Protein AF-F4XZV6-F1 (afdb_monomer)

Mean predicted aligned error: 8.29 Å

Structure (mmCIF, N/CA/C/O backbone):
data_AF-F4XZV6-F1
#
_entry.id   AF-F4XZV6-F1
#
loop_
_atom_site.group_PDB
_atom_site.id
_atom_site.type_symbol
_atom_site.label_atom_id
_atom_site.label_alt_id
_atom_site.label_comp_id
_atom_site.label_asym_id
_atom_site.label_entity_id
_atom_site.label_seq_id
_atom_site.pdbx_PDB_ins_code
_atom_site.Cartn_x
_atom_site.Cartn_y
_atom_site.Cartn_z
_atom_site.occupancy
_atom_site.B_iso_or_equiv
_atom_site.auth_seq_id
_atom_site.auth_comp_id
_atom_site.auth_asym_id
_atom_site.auth_atom_id
_atom_site.pdbx_PDB_model_num
ATOM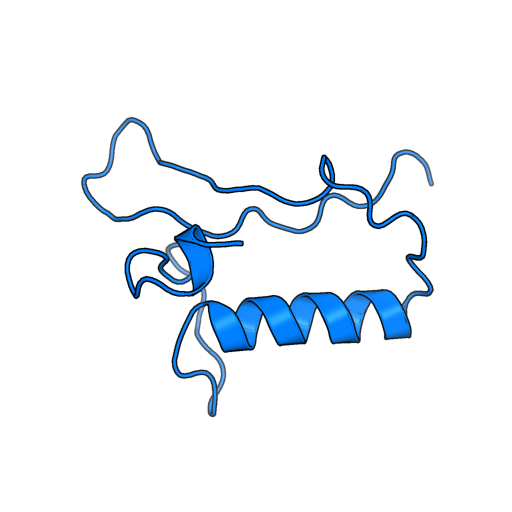 1 N N . MET A 1 1 ? 8.918 -4.289 8.687 1.00 53.91 1 MET A N 1
ATOM 2 C CA . MET A 1 1 ? 8.171 -5.239 7.827 1.00 53.91 1 MET A CA 1
ATOM 3 C C . MET A 1 1 ? 7.166 -6.113 8.591 1.00 53.91 1 MET A C 1
ATOM 5 O O . MET A 1 1 ? 6.170 -6.486 7.990 1.00 53.91 1 MET A O 1
ATOM 9 N N . GLU A 1 2 ? 7.335 -6.360 9.898 1.00 56.09 2 GLU A N 1
ATOM 10 C CA . GLU A 1 2 ? 6.383 -7.098 10.769 1.00 56.09 2 GLU A CA 1
ATOM 11 C C . GLU A 1 2 ? 4.900 -6.678 10.633 1.00 56.09 2 GLU A C 1
ATOM 13 O O . GLU A 1 2 ? 3.997 -7.511 10.672 1.00 56.09 2 GLU A O 1
ATOM 18 N N . ALA A 1 3 ? 4.633 -5.382 10.433 1.00 55.75 3 ALA A N 1
ATOM 19 C CA . ALA A 1 3 ? 3.278 -4.830 10.411 1.00 55.75 3 ALA A CA 1
ATOM 20 C C . ALA A 1 3 ? 2.423 -5.271 9.207 1.00 55.75 3 ALA A C 1
ATOM 22 O O . ALA A 1 3 ? 1.212 -5.375 9.357 1.00 55.75 3 ALA A O 1
ATOM 23 N N . ILE A 1 4 ? 3.032 -5.545 8.045 1.00 57.62 4 ILE A N 1
ATOM 24 C CA . ILE A 1 4 ? 2.326 -6.034 6.840 1.00 57.62 4 ILE A CA 1
ATOM 25 C C . ILE A 1 4 ? 2.077 -7.550 6.922 1.00 57.62 4 ILE A C 1
ATOM 27 O O . ILE A 1 4 ? 1.142 -8.064 6.312 1.00 57.62 4 ILE A O 1
ATOM 31 N N . ILE A 1 5 ? 2.899 -8.273 7.692 1.00 59.84 5 ILE A N 1
ATOM 32 C CA . ILE A 1 5 ? 2.767 -9.724 7.887 1.00 59.84 5 ILE A CA 1
ATOM 33 C C . ILE A 1 5 ? 1.553 -10.037 8.771 1.00 59.84 5 ILE A C 1
ATOM 35 O O . ILE A 1 5 ? 0.832 -11.005 8.526 1.00 59.84 5 ILE A O 1
ATOM 39 N N . LYS A 1 6 ? 1.273 -9.195 9.773 1.00 60.34 6 LYS A N 1
ATOM 40 C CA . LYS A 1 6 ? 0.003 -9.246 10.503 1.00 60.34 6 LYS A CA 1
ATOM 41 C C . LYS A 1 6 ? -1.105 -8.645 9.631 1.00 60.34 6 LYS A C 1
ATOM 43 O O . LYS A 1 6 ? -0.966 -7.531 9.138 1.00 60.34 6 LYS A O 1
ATOM 48 N N . LYS A 1 7 ? -2.257 -9.326 9.525 1.00 62.72 7 LYS A N 1
ATOM 49 C CA . LYS A 1 7 ? -3.511 -8.844 8.886 1.00 62.72 7 LYS A CA 1
ATOM 50 C C . LYS A 1 7 ? -4.126 -7.586 9.551 1.00 62.72 7 LYS A C 1
ATOM 52 O O . LYS A 1 7 ? -5.325 -7.354 9.487 1.00 62.72 7 LYS A O 1
ATOM 57 N N . SER A 1 8 ? -3.326 -6.777 10.239 1.00 72.38 8 SER A N 1
ATOM 58 C CA . SER A 1 8 ? -3.724 -5.543 10.918 1.00 72.38 8 SER A CA 1
ATOM 59 C C . SER A 1 8 ? -3.773 -4.319 9.997 1.00 72.38 8 SER A C 1
ATOM 61 O O . SER A 1 8 ? -4.266 -3.272 10.419 1.00 72.38 8 SER A O 1
ATOM 63 N N . VAL A 1 9 ? -3.250 -4.429 8.770 1.00 83.50 9 VAL A N 1
ATOM 64 C CA . VAL A 1 9 ? -3.237 -3.340 7.784 1.00 83.50 9 VAL A CA 1
ATOM 65 C C . VAL A 1 9 ? -4.384 -3.523 6.797 1.00 83.50 9 VAL A C 1
ATOM 67 O O . VAL A 1 9 ? -4.520 -4.580 6.186 1.00 83.50 9 VAL A O 1
ATOM 70 N N . ASN A 1 10 ? -5.199 -2.483 6.642 1.00 84.69 10 ASN A N 1
ATOM 71 C CA . ASN A 1 10 ? -6.369 -2.471 5.771 1.00 84.69 10 ASN A CA 1
ATOM 72 C C . ASN A 1 10 ? -6.112 -1.643 4.508 1.00 84.69 10 ASN A C 1
ATOM 74 O O . ASN A 1 10 ? -5.178 -0.840 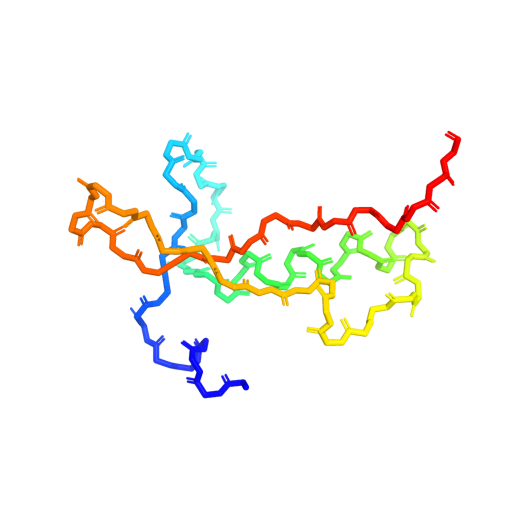4.437 1.00 84.69 10 ASN A O 1
ATOM 78 N N . PHE A 1 11 ? -6.988 -1.811 3.520 1.00 86.06 11 PHE A N 1
ATOM 79 C CA . PHE A 1 11 ? -7.031 -0.950 2.345 1.00 86.06 11 PHE A CA 1
ATOM 80 C C . PHE A 1 11 ? -7.456 0.477 2.692 1.00 86.06 11 PHE A C 1
ATOM 82 O O . PHE A 1 11 ? -8.302 0.638 3.575 1.00 86.06 11 PHE A O 1
ATOM 89 N N . PRO A 1 12 ? -6.925 1.502 1.995 1.00 83.56 12 PRO A N 1
ATOM 90 C CA . PRO A 1 12 ? -7.307 2.887 2.229 1.00 83.56 12 PRO A CA 1
ATOM 91 C C . PRO A 1 12 ? -8.832 3.077 2.223 1.00 83.56 12 PRO A C 1
ATOM 93 O O . PRO A 1 12 ? -9.529 2.501 1.381 1.00 83.56 12 PRO A O 1
ATOM 96 N N . PRO A 1 13 ? -9.376 3.891 3.142 1.00 79.00 13 PRO A N 1
ATOM 97 C CA . PRO A 1 13 ? -10.813 4.099 3.224 1.00 79.00 13 PRO A CA 1
ATOM 98 C C . PRO A 1 13 ? -11.340 4.703 1.917 1.00 79.00 13 PRO A C 1
ATOM 100 O O . PRO A 1 13 ? -10.724 5.601 1.348 1.00 79.00 13 PRO A O 1
ATOM 103 N N . LYS A 1 14 ? -12.509 4.228 1.467 1.00 82.75 14 LYS A N 1
ATOM 104 C CA . LYS A 1 14 ? -13.176 4.637 0.213 1.00 82.75 14 LYS A CA 1
ATOM 105 C C . LYS A 1 14 ? -12.431 4.270 -1.080 1.00 82.75 14 LYS A C 1
ATOM 107 O O . LYS A 1 14 ? -12.872 4.673 -2.154 1.00 82.75 14 LYS A O 1
ATOM 112 N N . TRP A 1 15 ? -11.349 3.493 -1.013 1.00 83.94 15 TRP A N 1
ATOM 113 C CA . TRP A 1 15 ? -10.734 2.933 -2.211 1.00 83.94 15 TRP A CA 1
ATOM 114 C C . TRP A 1 15 ? -11.553 1.744 -2.726 1.00 83.94 15 TRP A C 1
ATOM 116 O O . TRP A 1 15 ? -11.908 0.848 -1.959 1.00 83.94 15 TRP A O 1
ATOM 126 N N . LYS A 1 16 ? -11.867 1.733 -4.026 1.00 88.19 16 LYS A N 1
ATOM 127 C CA . LYS A 1 16 ? -12.495 0.579 -4.673 1.00 88.19 16 LYS A CA 1
ATOM 128 C C . LYS A 1 16 ? -11.401 -0.432 -5.000 1.00 88.19 16 LYS A C 1
ATOM 130 O O . LYS A 1 16 ? -10.599 -0.196 -5.899 1.00 88.19 16 LYS A O 1
ATOM 135 N N . VAL A 1 17 ? -11.377 -1.525 -4.246 1.00 87.75 17 VAL A N 1
ATOM 136 C CA . VAL A 1 17 ? -10.399 -2.604 -4.403 1.00 87.75 17 VAL A CA 1
ATOM 137 C C . VAL A 1 17 ? -10.589 -3.260 -5.780 1.00 87.75 17 VAL A C 1
ATOM 139 O O . VAL A 1 17 ? -11.712 -3.671 -6.083 1.00 87.75 17 VAL A O 1
ATOM 142 N N . PRO A 1 18 ? -9.547 -3.315 -6.631 1.00 88.00 18 PRO A N 1
ATOM 143 C CA . PRO A 1 18 ? -9.600 -4.030 -7.903 1.00 88.00 18 PRO A CA 1
ATOM 144 C C . PRO A 1 18 ? -9.786 -5.537 -7.709 1.00 88.00 18 PRO A C 1
ATOM 146 O O . PRO A 1 18 ? -9.354 -6.099 -6.700 1.00 88.00 18 PRO A O 1
ATOM 149 N N . ASP A 1 19 ? -10.366 -6.204 -8.705 1.00 90.88 19 ASP A N 1
ATOM 150 C CA . ASP A 1 19 ? -10.487 -7.661 -8.694 1.00 90.88 19 ASP A CA 1
ATOM 151 C C . ASP A 1 19 ? -9.100 -8.317 -8.587 1.00 90.88 19 ASP A C 1
ATOM 153 O O . ASP A 1 19 ? -8.138 -7.896 -9.232 1.00 90.88 19 ASP A O 1
ATOM 157 N N . GLY A 1 20 ? -8.991 -9.344 -7.741 1.00 86.75 20 GLY A N 1
ATOM 158 C CA . GLY A 1 20 ? -7.736 -10.055 -7.473 1.00 86.75 20 GLY A CA 1
ATOM 159 C C . GLY A 1 20 ? -6.911 -9.510 -6.301 1.00 86.75 20 GLY A C 1
ATOM 160 O O . GLY A 1 20 ? -5.967 -10.175 -5.883 1.00 86.75 20 GLY A O 1
ATOM 161 N N . PHE A 1 21 ? -7.274 -8.362 -5.721 1.00 90.31 21 PHE A N 1
ATOM 162 C CA . PHE A 1 21 ? -6.640 -7.861 -4.498 1.00 90.31 21 PHE A CA 1
ATOM 163 C C . PHE A 1 21 ? -7.349 -8.441 -3.272 1.00 90.31 21 PHE A C 1
ATOM 165 O O . PHE A 1 21 ? -8.543 -8.233 -3.061 1.00 90.31 21 PHE A O 1
ATOM 172 N N . THR A 1 22 ? -6.597 -9.159 -2.448 1.00 88.81 22 THR A N 1
ATOM 173 C CA . THR A 1 22 ? -7.091 -9.860 -1.260 1.00 88.81 22 THR A CA 1
ATOM 174 C C . THR A 1 22 ? -6.799 -9.072 0.013 1.00 88.81 22 THR A C 1
ATOM 176 O O . THR A 1 22 ? -7.640 -9.027 0.913 1.00 88.81 22 THR A O 1
ATOM 179 N N . ASP A 1 23 ? -5.633 -8.427 0.106 1.00 87.12 23 ASP A N 1
ATOM 180 C CA . ASP A 1 23 ? -5.294 -7.562 1.241 1.00 87.12 23 ASP A CA 1
ATOM 181 C C . ASP A 1 23 ? -4.211 -6.514 0.928 1.00 87.12 23 ASP A C 1
ATOM 183 O O . ASP A 1 23 ? -3.761 -6.343 -0.205 1.00 87.12 23 ASP A O 1
ATOM 187 N N . ALA A 1 24 ? -3.800 -5.764 1.957 1.00 85.19 24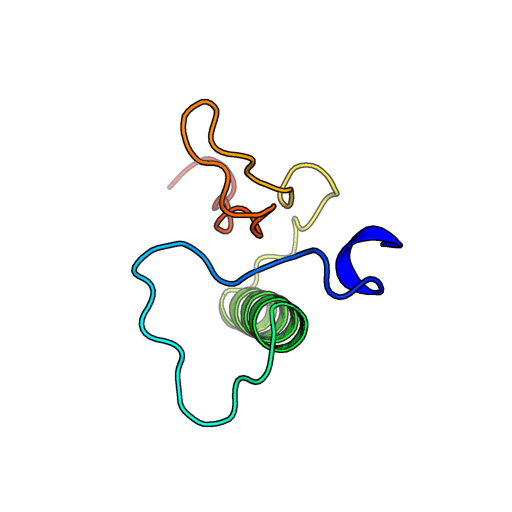 ALA A N 1
ATOM 188 C CA . ALA A 1 24 ? -2.832 -4.678 1.847 1.00 85.19 24 ALA A CA 1
ATOM 189 C C . ALA A 1 24 ? -1.467 -5.103 1.269 1.00 85.19 24 ALA A C 1
ATOM 191 O O . ALA A 1 24 ? -0.716 -4.238 0.814 1.00 85.19 24 ALA A O 1
ATOM 192 N N . ARG A 1 25 ? -1.130 -6.399 1.255 1.00 87.44 25 ARG A N 1
ATOM 193 C CA . ARG A 1 25 ? 0.096 -6.908 0.619 1.00 87.44 25 ARG A CA 1
ATOM 194 C C . ARG A 1 25 ? 0.020 -6.783 -0.895 1.00 87.44 25 ARG A C 1
ATOM 196 O O . ARG A 1 25 ? 0.990 -6.338 -1.498 1.00 87.44 25 ARG A O 1
ATOM 203 N N . ASP A 1 26 ? -1.133 -7.082 -1.486 1.00 90.19 26 ASP A N 1
ATOM 204 C CA . ASP A 1 26 ? -1.347 -6.950 -2.931 1.00 90.19 26 ASP A CA 1
ATOM 205 C C . ASP A 1 26 ? -1.245 -5.479 -3.356 1.00 90.19 26 ASP A C 1
ATOM 207 O O . ASP A 1 26 ? -0.610 -5.146 -4.356 1.00 90.19 26 ASP A O 1
ATOM 211 N N . LEU A 1 27 ? -1.761 -4.572 -2.518 1.00 87.88 27 LEU A N 1
ATOM 212 C CA . LEU A 1 27 ? -1.568 -3.130 -2.684 1.00 87.88 27 LEU A CA 1
ATOM 213 C C . LEU A 1 27 ? -0.099 -2.715 -2.600 1.00 87.88 27 LEU A C 1
ATOM 215 O O . LEU A 1 27 ? 0.366 -1.936 -3.431 1.00 87.88 27 LEU A O 1
ATOM 219 N N . PHE A 1 28 ? 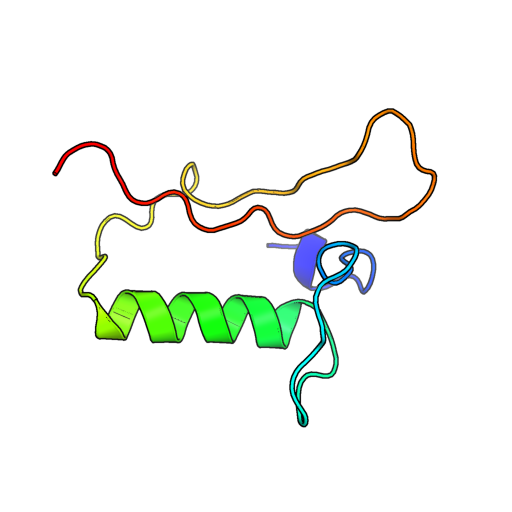0.644 -3.255 -1.638 1.00 86.62 28 PHE A N 1
ATOM 220 C CA . PHE A 1 28 ? 2.070 -2.977 -1.515 1.00 86.62 28 PHE A CA 1
ATOM 221 C C . PHE A 1 28 ? 2.865 -3.469 -2.734 1.00 86.62 28 PHE A C 1
ATOM 223 O O . PHE A 1 28 ? 3.712 -2.737 -3.243 1.00 86.62 28 PHE A O 1
ATOM 230 N N . VAL A 1 29 ? 2.559 -4.664 -3.251 1.00 89.88 29 VAL A N 1
ATOM 231 C CA . VA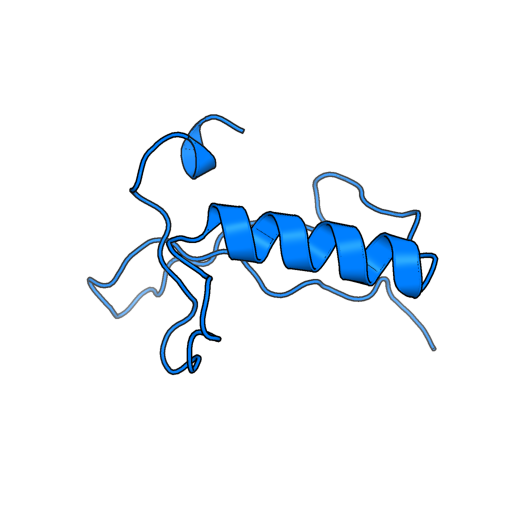L A 1 29 ? 3.151 -5.170 -4.500 1.00 89.88 29 VAL A CA 1
ATOM 232 C C . VAL A 1 29 ? 2.799 -4.254 -5.673 1.00 89.88 29 VAL A C 1
ATOM 234 O O . VAL A 1 29 ? 3.684 -3.909 -6.453 1.00 89.88 29 VAL A O 1
ATOM 237 N N . GLY A 1 30 ? 1.554 -3.778 -5.763 1.00 88.44 30 GLY A N 1
ATOM 238 C CA . GLY A 1 30 ? 1.147 -2.791 -6.765 1.00 88.44 30 GLY A CA 1
ATOM 239 C C . GLY A 1 30 ? 1.981 -1.506 -6.717 1.00 88.44 30 GLY A C 1
ATOM 240 O O . GLY A 1 30 ? 2.406 -1.012 -7.759 1.00 88.44 30 GLY A O 1
ATOM 241 N N . TYR A 1 31 ? 2.296 -0.999 -5.521 1.00 86.31 31 TYR A N 1
ATOM 242 C CA . TYR A 1 31 ? 3.209 0.139 -5.368 1.00 86.31 31 TYR A CA 1
ATOM 243 C C . TYR A 1 31 ? 4.633 -0.176 -5.833 1.00 86.31 31 TYR A C 1
ATOM 245 O O . TYR A 1 31 ? 5.285 0.704 -6.387 1.00 86.31 31 TYR A O 1
ATOM 253 N N . LEU A 1 32 ? 5.137 -1.395 -5.628 1.00 86.88 32 LEU A N 1
ATOM 254 C CA . LEU A 1 32 ? 6.462 -1.786 -6.124 1.00 86.88 32 LEU A CA 1
ATOM 255 C C . LEU A 1 32 ? 6.496 -1.862 -7.656 1.00 86.88 32 LEU A C 1
ATOM 257 O O . LEU A 1 32 ? 7.448 -1.384 -8.268 1.00 86.88 32 LEU A O 1
ATOM 261 N N . LEU A 1 33 ? 5.446 -2.412 -8.272 1.00 90.06 33 LEU A N 1
ATOM 262 C CA . LEU A 1 33 ? 5.312 -2.459 -9.729 1.00 90.06 33 LEU A CA 1
ATOM 263 C C . LEU A 1 33 ? 5.214 -1.054 -10.333 1.00 90.06 33 LEU A C 1
ATOM 265 O O . LEU A 1 33 ? 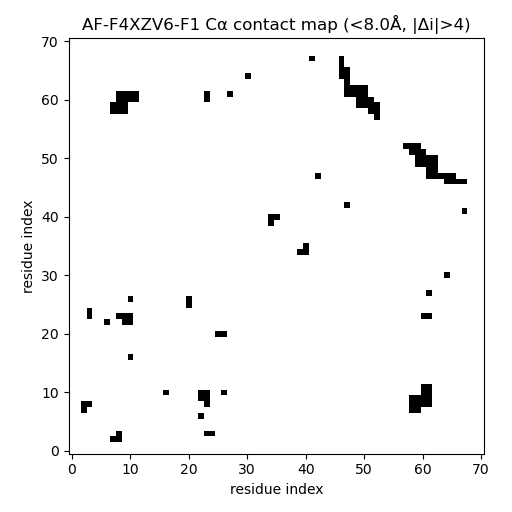5.872 -0.779 -11.333 1.00 90.06 33 LEU A O 1
ATOM 269 N N . LEU A 1 34 ? 4.436 -0.161 -9.711 1.00 87.75 34 LEU A N 1
ATOM 270 C CA . LEU A 1 34 ? 4.324 1.232 -10.144 1.00 87.75 34 LEU A CA 1
ATOM 271 C C . LEU A 1 34 ? 5.682 1.936 -10.132 1.00 87.75 34 LEU A C 1
ATOM 273 O O . LEU A 1 34 ? 6.009 2.647 -11.075 1.00 87.75 34 LEU A O 1
ATOM 277 N N . ASP A 1 35 ? 6.493 1.712 -9.105 1.00 83.75 35 ASP A N 1
ATOM 278 C CA . ASP A 1 35 ? 7.783 2.391 -9.000 1.00 83.75 35 ASP A CA 1
ATOM 279 C C . ASP A 1 35 ? 8.843 1.831 -9.927 1.00 83.75 35 ASP A C 1
ATOM 281 O O . ASP A 1 35 ? 9.634 2.603 -10.463 1.00 83.75 35 ASP A O 1
ATOM 285 N N . ALA A 1 36 ? 8.813 0.525 -10.194 1.00 87.38 36 ALA A N 1
ATOM 286 C CA . ALA A 1 36 ? 9.594 -0.043 -11.284 1.00 87.38 36 ALA A CA 1
ATOM 287 C C . ALA A 1 36 ? 9.176 0.568 -12.634 1.00 87.38 36 ALA A C 1
ATOM 289 O O . ALA A 1 36 ? 10.033 0.887 -13.455 1.00 87.38 36 ALA A O 1
ATOM 290 N N . TRP A 1 37 ? 7.872 0.774 -12.843 1.00 90.88 37 TRP A N 1
ATOM 291 C CA . TRP A 1 37 ? 7.327 1.334 -14.080 1.00 90.88 37 TRP A CA 1
ATOM 292 C C . TRP A 1 37 ? 7.729 2.796 -14.314 1.00 90.88 37 TRP A C 1
ATOM 294 O O . TRP A 1 37 ? 8.097 3.152 -15.431 1.00 90.88 37 TRP A O 1
ATOM 304 N N . ILE A 1 38 ? 7.684 3.642 -13.281 1.00 87.38 38 ILE A N 1
ATOM 305 C CA . ILE A 1 38 ? 8.043 5.070 -13.397 1.00 87.38 38 ILE A CA 1
ATOM 306 C C . 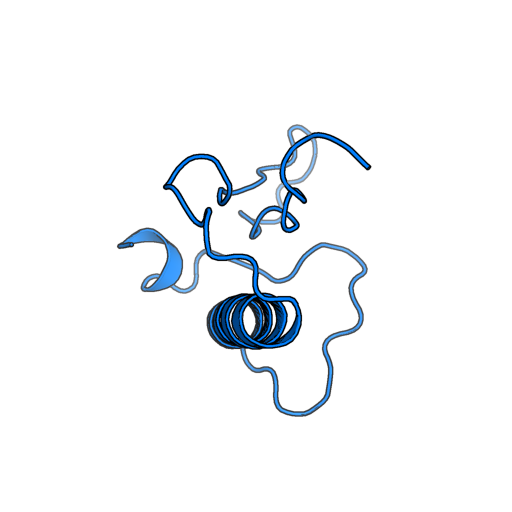ILE A 1 38 ? 9.522 5.354 -13.097 1.00 87.38 38 ILE A C 1
ATOM 308 O O . ILE A 1 38 ? 9.926 6.513 -13.081 1.00 87.38 38 ILE A O 1
ATOM 312 N N . GLY A 1 39 ? 10.329 4.321 -12.838 1.00 84.12 39 GLY A N 1
ATOM 313 C CA . GLY A 1 39 ? 11.747 4.472 -12.512 1.00 84.12 39 GLY A CA 1
ATOM 314 C C . GLY A 1 39 ? 12.012 5.163 -11.169 1.00 84.12 39 GLY A C 1
ATOM 315 O O . GLY A 1 39 ? 13.059 5.788 -11.006 1.00 84.12 39 GLY A O 1
ATOM 316 N N . ASN A 1 40 ? 11.095 5.062 -10.200 1.00 81.88 40 ASN A N 1
ATOM 317 C CA . ASN A 1 40 ? 11.292 5.631 -8.867 1.00 81.88 40 ASN A CA 1
ATOM 318 C C . ASN A 1 40 ? 12.223 4.737 -8.029 1.00 81.88 40 ASN A C 1
ATOM 320 O O . ASN A 1 40 ? 11.785 3.869 -7.270 1.00 81.88 40 ASN A O 1
ATOM 324 N N . GLY A 1 41 ? 13.529 4.936 -8.215 1.00 71.50 41 GLY A N 1
ATOM 325 C CA . GLY A 1 41 ? 14.590 4.228 -7.496 1.00 71.50 41 GLY A CA 1
ATOM 326 C C . GLY A 1 41 ? 14.861 4.761 -6.087 1.00 71.50 41 GLY A C 1
ATOM 327 O O . GLY A 1 41 ? 15.466 4.052 -5.284 1.00 71.50 41 GLY A O 1
ATOM 328 N N . ASP A 1 42 ? 14.385 5.965 -5.757 1.00 73.56 42 ASP A N 1
ATOM 329 C CA . ASP A 1 42 ? 14.600 6.611 -4.456 1.00 73.56 42 ASP A CA 1
ATOM 330 C C . ASP A 1 42 ? 13.590 6.124 -3.399 1.00 73.56 42 ASP A C 1
ATOM 332 O O . ASP A 1 42 ? 12.917 6.873 -2.688 1.00 73.56 42 ASP A O 1
ATOM 336 N N . ARG A 1 43 ? 13.431 4.800 -3.307 1.00 69.44 43 ARG A N 1
ATOM 337 C CA . ARG A 1 43 ? 12.566 4.142 -2.321 1.00 69.44 43 ARG A CA 1
ATOM 338 C C . ARG A 1 43 ? 13.306 3.914 -1.008 1.00 69.44 43 ARG A C 1
ATOM 340 O O . ARG A 1 43 ? 13.611 2.777 -0.644 1.00 69.44 43 ARG A O 1
ATOM 347 N N . HIS A 1 44 ? 13.554 4.980 -0.257 1.00 71.75 44 HIS A N 1
ATOM 348 C CA . HIS A 1 44 ? 14.021 4.861 1.126 1.00 71.75 44 HIS A CA 1
ATOM 349 C C . HIS A 1 44 ? 12.849 4.706 2.116 1.00 71.75 44 HIS A C 1
ATOM 351 O O . HIS A 1 44 ? 11.683 4.942 1.798 1.00 71.75 44 HIS A O 1
ATOM 357 N N . HIS A 1 45 ? 13.154 4.264 3.339 1.00 64.38 45 HIS A N 1
ATOM 358 C CA . HIS A 1 45 ? 12.195 3.991 4.424 1.00 64.38 45 HIS A CA 1
ATOM 359 C C . HIS A 1 45 ? 11.262 5.139 4.845 1.00 64.38 45 HIS A C 1
ATOM 361 O O . HIS A 1 45 ? 10.296 4.881 5.556 1.00 64.38 45 HIS A O 1
ATOM 367 N N . GLU A 1 46 ? 11.505 6.370 4.395 1.00 61.53 46 GLU A N 1
ATOM 368 C CA . GLU A 1 46 ? 10.650 7.526 4.697 1.00 61.53 46 GLU A CA 1
ATOM 369 C C . GLU A 1 46 ? 9.556 7.737 3.635 1.00 61.53 46 GLU A C 1
ATOM 371 O O . GLU A 1 46 ? 8.545 8.383 3.912 1.00 61.53 46 GLU A O 1
ATOM 376 N N . ASN A 1 47 ? 9.704 7.132 2.448 1.00 67.44 47 ASN A N 1
ATOM 377 C CA . ASN A 1 47 ? 8.744 7.234 1.339 1.00 67.44 47 ASN A CA 1
ATOM 378 C C . ASN A 1 47 ? 7.590 6.221 1.444 1.00 67.44 47 ASN A C 1
ATOM 380 O O . ASN A 1 47 ? 6.682 6.202 0.612 1.00 67.44 47 ASN A O 1
ATOM 384 N N . TRP A 1 48 ? 7.590 5.395 2.496 1.00 72.56 48 TRP A N 1
ATOM 385 C CA . TRP A 1 48 ? 6.492 4.505 2.859 1.00 72.56 48 TRP A CA 1
ATOM 386 C C . TRP A 1 48 ? 6.210 4.585 4.352 1.00 72.56 48 TRP A C 1
ATOM 388 O O . TRP A 1 48 ? 7.083 4.795 5.185 1.00 72.56 48 TRP A O 1
ATOM 398 N N . GLY A 1 49 ? 4.950 4.391 4.705 1.00 77.19 49 GLY A N 1
ATOM 399 C CA . GLY A 1 49 ? 4.531 4.449 6.089 1.00 77.19 49 GLY A CA 1
ATOM 400 C C . GLY A 1 49 ? 3.105 3.983 6.245 1.00 77.19 49 GLY A C 1
ATOM 401 O O . GLY A 1 49 ? 2.485 3.469 5.311 1.00 77.19 49 GLY A O 1
ATOM 402 N N . PHE A 1 50 ? 2.581 4.186 7.445 1.00 83.44 50 PHE A N 1
ATOM 403 C CA . PHE A 1 50 ? 1.205 3.862 7.748 1.00 83.44 50 PHE A CA 1
ATOM 404 C C . PHE A 1 50 ? 0.438 5.088 8.214 1.00 83.44 50 PHE A C 1
ATOM 406 O O . PHE A 1 50 ? 0.953 5.913 8.968 1.00 83.44 50 PHE A O 1
ATOM 413 N N . VAL A 1 51 ? -0.824 5.169 7.811 1.00 83.00 51 VAL A N 1
ATOM 414 C CA . VAL A 1 51 ? -1.758 6.180 8.297 1.00 83.00 51 VAL A CA 1
ATOM 415 C C . VAL A 1 51 ? -2.682 5.532 9.318 1.00 83.00 51 VAL A C 1
ATOM 417 O O . VAL A 1 51 ? -3.293 4.498 9.050 1.00 83.00 51 VAL A O 1
ATOM 420 N N . ARG A 1 52 ? -2.804 6.159 10.491 1.00 82.38 52 ARG A N 1
ATOM 421 C CA . ARG A 1 52 ? -3.815 5.831 11.501 1.00 82.38 52 ARG A CA 1
ATOM 422 C C . ARG A 1 52 ? -4.702 7.062 11.713 1.00 82.38 52 ARG A C 1
ATOM 424 O O . ARG A 1 52 ? -4.214 8.046 12.276 1.00 82.38 52 ARG A O 1
ATOM 431 N N . PRO A 1 53 ? -5.968 7.052 11.262 1.00 76.25 53 PRO A N 1
ATOM 432 C CA . PRO A 1 53 ? -6.876 8.172 11.472 1.00 76.25 53 PRO A CA 1
ATOM 433 C C . PRO A 1 53 ? -7.055 8.457 12.965 1.00 76.25 53 PRO A C 1
ATOM 435 O O . PRO A 1 53 ? -7.221 7.539 13.764 1.00 76.25 53 PRO A O 1
ATOM 438 N N . LYS A 1 54 ? -7.042 9.736 13.356 1.00 71.81 54 LYS A N 1
ATOM 439 C CA . LYS A 1 54 ? -7.247 10.136 14.761 1.00 71.81 54 LYS A CA 1
ATOM 440 C C . LYS A 1 54 ? -8.692 9.937 15.235 1.00 71.81 54 LYS A C 1
ATOM 442 O O . LYS A 1 54 ? -8.928 9.847 16.432 1.00 71.81 54 LYS A O 1
ATOM 447 N N . THR A 1 55 ? -9.645 9.901 14.305 1.00 66.94 55 THR A N 1
ATOM 448 C CA . THR A 1 55 ? -11.088 9.978 14.578 1.00 66.94 55 THR A CA 1
ATOM 449 C C . THR A 1 55 ? -11.855 8.709 14.214 1.00 66.94 55 THR A C 1
ATOM 451 O O . THR A 1 55 ? -13.059 8.643 14.438 1.00 66.94 55 THR A O 1
ATOM 454 N N . SER A 1 56 ? -11.195 7.695 13.653 1.00 56.91 56 SER A N 1
ATOM 455 C CA . SER A 1 56 ? -11.845 6.457 13.225 1.00 56.91 56 SER A CA 1
ATOM 456 C C . SER A 1 56 ? -11.217 5.260 13.934 1.00 56.91 56 SER A C 1
ATOM 458 O O . SER A 1 56 ? -10.000 5.119 13.956 1.00 56.91 56 SER A O 1
ATOM 460 N N . GLN A 1 57 ? -12.052 4.363 14.469 1.00 56.94 57 GLN A N 1
ATOM 461 C CA . GLN A 1 57 ? -11.642 3.035 14.969 1.00 56.94 57 GLN A CA 1
ATOM 462 C C . GLN A 1 57 ? -11.175 2.100 13.840 1.00 56.94 57 GLN A C 1
ATOM 464 O O . GLN A 1 57 ? -10.747 0.972 14.074 1.00 56.94 57 GLN A O 1
ATOM 469 N N . THR A 1 58 ? -11.279 2.556 12.596 1.00 62.16 58 THR A N 1
ATOM 470 C CA . THR A 1 58 ? -10.966 1.794 11.404 1.00 62.16 58 THR A CA 1
ATOM 471 C C . THR A 1 58 ? -9.464 1.863 11.147 1.00 62.16 58 THR A C 1
ATOM 473 O O . THR A 1 58 ? -8.976 2.831 10.581 1.00 62.16 58 THR A O 1
ATOM 476 N N . GLY A 1 59 ? -8.751 0.827 11.587 1.00 70.81 59 GLY A N 1
ATOM 477 C CA . GLY A 1 59 ? -7.542 0.287 10.957 1.00 70.81 59 GLY A CA 1
ATOM 478 C C . GLY A 1 59 ? -6.290 1.167 10.817 1.00 70.81 59 GLY A C 1
ATOM 479 O O . GLY A 1 59 ? -6.302 2.392 10.807 1.00 70.81 59 GLY A O 1
ATOM 480 N N . ILE A 1 60 ? -5.156 0.491 10.667 1.00 82.69 60 ILE A N 1
ATOM 481 C CA . ILE A 1 60 ? -3.929 1.076 10.124 1.00 82.69 60 ILE A CA 1
ATOM 482 C C . ILE A 1 60 ? -3.966 0.858 8.604 1.00 82.69 60 I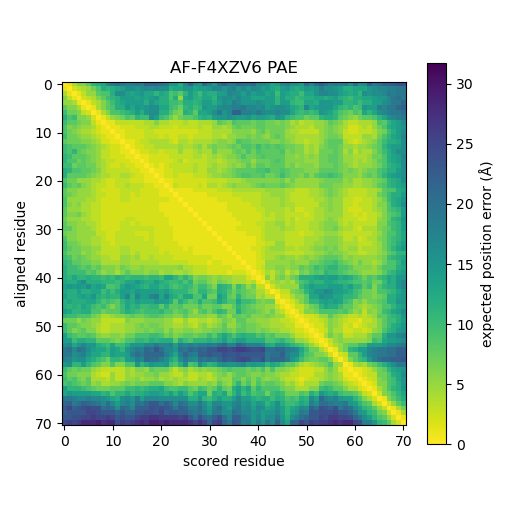LE A C 1
ATOM 484 O O . ILE A 1 60 ? -4.365 -0.219 8.162 1.00 82.69 60 ILE A O 1
ATOM 488 N N . TYR A 1 61 ? -3.560 1.844 7.806 1.00 83.19 61 TYR A N 1
ATOM 489 C CA . TYR A 1 61 ? -3.550 1.774 6.336 1.00 83.19 61 TYR A CA 1
ATOM 490 C C . TYR A 1 61 ? -2.152 2.024 5.791 1.00 83.19 61 TYR A C 1
ATOM 492 O O . TYR A 1 61 ? -1.383 2.737 6.430 1.00 83.19 61 TYR A O 1
ATOM 500 N N . LEU A 1 62 ? -1.838 1.514 4.598 1.00 80.25 62 LEU A N 1
ATOM 501 C CA . LEU A 1 62 ? -0.657 1.978 3.866 1.00 80.25 62 LEU A CA 1
ATOM 502 C C . LEU A 1 62 ? -0.828 3.455 3.500 1.00 80.25 62 LEU A C 1
ATOM 504 O O . LEU A 1 62 ? -1.881 3.862 3.003 1.00 80.25 62 LEU A O 1
ATOM 508 N N . ALA A 1 63 ? 0.201 4.254 3.769 1.00 74.69 63 ALA A N 1
ATOM 509 C CA . ALA A 1 63 ? 0.265 5.610 3.254 1.00 74.69 63 ALA A CA 1
ATOM 510 C C . ALA A 1 63 ? 0.345 5.569 1.716 1.00 74.69 63 ALA A C 1
ATOM 512 O O . ALA A 1 63 ? 0.994 4.669 1.172 1.00 74.69 63 ALA A O 1
ATOM 513 N N . PRO A 1 64 ? -0.290 6.522 1.011 1.00 68.31 64 PRO A N 1
ATOM 514 C CA . PRO A 1 64 ? -0.049 6.708 -0.414 1.00 68.31 64 PRO A CA 1
ATOM 515 C C . PRO A 1 64 ? 1.447 6.898 -0.681 1.00 68.31 64 PRO A C 1
ATOM 517 O O . PRO A 1 64 ? 2.157 7.441 0.169 1.00 68.31 64 PRO A O 1
ATOM 520 N N . THR A 1 65 ? 1.910 6.492 -1.864 1.00 64.50 65 THR A N 1
ATOM 521 C CA . THR A 1 65 ? 3.266 6.830 -2.308 1.00 64.50 65 THR A CA 1
ATOM 522 C C . THR A 1 65 ? 3.419 8.353 -2.320 1.00 64.50 65 THR A C 1
ATOM 524 O O . THR A 1 65 ? 2.604 9.067 -2.914 1.00 64.50 65 THR A O 1
ATOM 527 N N . LYS A 1 66 ? 4.423 8.866 -1.604 1.00 57.28 66 LYS A N 1
ATOM 528 C CA . LYS A 1 66 ? 4.904 10.221 -1.850 1.00 57.28 66 LYS A CA 1
ATOM 529 C C . LYS A 1 66 ? 5.814 10.130 -3.065 1.00 57.28 66 LYS A C 1
ATOM 531 O O . LYS A 1 66 ? 6.835 9.453 -3.012 1.00 57.28 66 LYS A O 1
ATOM 536 N N . ALA A 1 67 ? 5.441 10.810 -4.145 1.00 50.00 67 ALA A N 1
ATOM 537 C CA . ALA A 1 67 ? 6.416 11.167 -5.161 1.00 50.00 67 ALA A CA 1
ATOM 538 C C . ALA A 1 67 ? 7.500 12.004 -4.467 1.00 50.00 67 ALA A C 1
ATOM 540 O O . ALA A 1 67 ? 7.163 12.913 -3.700 1.00 50.00 67 ALA A O 1
ATOM 541 N N . SER A 1 68 ? 8.769 11.655 -4.675 1.00 46.88 68 SER A N 1
ATOM 542 C CA . SER A 1 68 ? 9.891 12.471 -4.218 1.00 46.88 68 SER A CA 1
ATOM 543 C C . SER A 1 68 ? 9.704 13.911 -4.704 1.00 46.88 68 SER A C 1
ATOM 545 O O . SER A 1 68 ? 9.106 14.155 -5.753 1.00 46.88 68 SER A O 1
ATOM 547 N N . GLU A 1 69 ? 10.177 14.863 -3.911 1.00 51.06 69 GLU A N 1
ATOM 548 C CA . GLU A 1 69 ? 10.063 16.293 -4.180 1.00 51.06 69 GLU A CA 1
ATOM 549 C C . GLU A 1 69 ? 10.516 16.670 -5.607 1.00 51.06 69 GLU A C 1
ATOM 551 O O . GLU A 1 69 ? 11.550 16.206 -6.082 1.00 51.06 69 GLU A O 1
ATOM 556 N N . ASN A 1 70 ? 9.762 17.595 -6.215 1.00 38.50 70 ASN A N 1
ATOM 557 C CA . ASN A 1 70 ? 10.044 18.365 -7.437 1.00 38.50 70 ASN A CA 1
ATOM 558 C C . ASN A 1 70 ? 9.839 17.671 -8.801 1.00 38.50 70 ASN A C 1
ATOM 560 O O . ASN A 1 70 ? 10.698 16.947 -9.303 1.00 38.50 70 ASN A O 1
ATOM 564 N N . ILE A 1 71 ? 8.742 18.062 -9.464 1.00 39.94 71 ILE A N 1
ATOM 565 C CA . ILE A 1 71 ? 8.765 18.475 -10.878 1.00 39.94 71 ILE A CA 1
ATOM 566 C C . ILE A 1 71 ? 8.414 19.961 -10.901 1.00 39.94 71 ILE A C 1
ATOM 568 O O . ILE A 1 71 ? 7.454 20.323 -10.180 1.00 39.94 71 ILE A O 1
#

Radius of gyration: 12.89 Å; Cα contacts (8 Å, |Δi|>4): 63; chains: 1; bounding box: 28×28×29 Å

Solvent-accessible surface area (backbone atoms only — not comparable to full-atom values): 4680 Å² total; per-residue (Å²): 116,72,64,72,75,42,90,61,39,37,70,52,87,94,61,82,79,57,92,92,60,86,51,42,64,51,54,51,51,50,54,52,54,51,28,66,72,74,63,56,78,84,74,51,82,84,49,51,55,70,43,66,57,94,87,49,93,69,54,37,20,66,43,74,77,58,76,76,87,83,132

Foldseek 3Di:
DVVQVPQQEAEDPPDDDDPPDDGQVVVVVVVVVVCVVVVVPVDDPVQWDWDDDPPDPDGIYIDPGDDPDDD

pLDDT: mean 75.06, std 13.72, range [38.5, 90.88]

Sequence (71 aa):
MEAIIKKSVNFPPKWKVPDGFTDARDLFVGYLLLDAWIGNGDRHHENWGFVRPKTSQTGIYLAPTKASENI

Secondary structure (DSSP, 8-state):
-HHHHSTTEEPPTT--PPTT--SHHHHHHHHHHHHHHHT-----TTS--EE--SS--S-EEEPPPPPPS--

Organism: NCBI:txid489825

=== Feature glossary ===
Key to the feature types in this record:

Secondary structur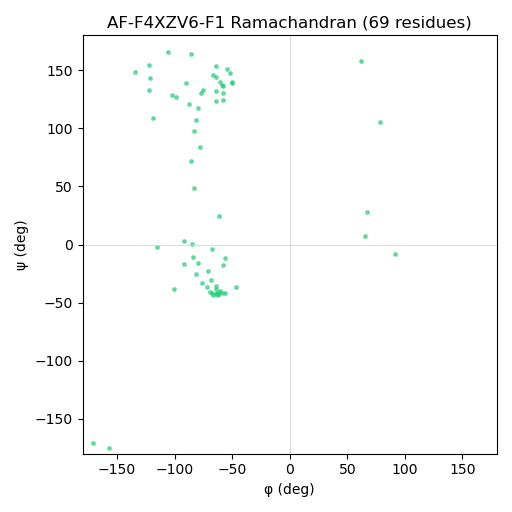e (8-state, DSSP). Secondary structure is the local, repeating backbone conformation. DSSP classifies it into eight states by reading the hydrogen-bond network: three helix types (H, G, I), two β types (E, B), two non-regular types (T, S), and unstructured coil (-).

Backbone torsions (φ/ψ). Backbone dihedral angles. Every residue except chain termini has a φ (preceding-C → N → Cα → C) and a ψ (N → Cα → C → next-N). They are reported in degrees following the IUPAC sign convention. Secondary structure is essentially a statement about which (φ, ψ) basin each residue occupies.

Predicted aligned error. Predicted Aligned Error (PAE) is an AlphaFold confidence matrix: entry (i, j) is the expected error in the position of residue j, in ångströms, when the prediction is superimposed on the true structure at residue i. Low PAE within a block of residues means that block is internally rigid and well-predicted; high PAE between two blocks means their relative placement is uncertain even if each block individually is confident.

B-factor. B-factor (Debye–Waller factor) reflects atomic displacement in the crystal lattice. It is an experimental observable (units Å²), not a prediction; low values mean the atom is pinned down, high values mean it moves or is heterogeneous across the crystal.

Secondary structure (3-state, P-SEA). Three-state secondary structure (P-SEA) collapses the eight DSSP classes into helix (a), strand (b), and coil (c). P-SEA assigns these from Cα geometry alone — distances and angles — without requiring backbone oxygens, so it works on any Cα trace.

Sequence. Primary structure: the covalent order of the twenty standard amino acids along the backbone. Two proteins with the same sequence will (almost always) fold to the same structure; two with 30% identity often share a fold but not the details.

pLDDT. pLDDT is the predicted lDDT-Cα score: AlphaFold's confidence that the local environment of each residue (all inter-atomic distances within 15 Å) is correctly placed. It is a per-residue number between 0 and 100, with higher meaning more reliable.

InterPro / GO / CATH / organism. Functional annotations link the protein to curated databases. InterPro entries identify conserved domains and families by matching the sequence against member-database signatures (Pfam, PROSITE, CDD, …). Gene Ontology (GO) terms describe molecular function, biological process, and cellular component in a controlled vocabulary. CATH places the structure in a hierarchical fold classification (Class/Architecture/Topology/Homologous-superfamily). The organism is the source species.

Contact-map, Ramachandran, and PAE plots. Three diagnostic plots accompany the record. The Cα contact map visualizes the tertiary structure as a 2D adjacency matrix (8 Å cutoff, sequence-local contacts suppressed). The Ramachandran plot shows the distribution of backbone (φ, ψ) torsions, with points in the α and β basins reflecting secondary structure content. The PAE plot shows AlphaFold's inter-residue confidence as a color matrix.

mmCIF coordinates. The mmCIF table is the protein's shape written out atom by atom. For each backbone N, Cα, C, and carbonyl O, it records an (x, y, z) coordinate triple in Å plus the residue type, chain letter, and residue number.

Radius of gyration, Cα contacts, bounding box. Three whole-structure scalars: the radius of gyration (RMS distance of Cα from centroid, in Å), the count of Cα–Cα contacts (pairs closer than 8 Å and separated by more than four residues in sequence — i.e. tertiary, not local, contacts), and the bounding-box dimensions. Together they distinguish compact globular folds from extended fibres or disordered chains.

Foldseek 3Di. The Foldseek 3Di string encodes local tertiary geometry as a 20-letter alphabet — one character per residue — derived from the relative positions of nearby Cα atoms. Unlike the amino-acid sequence, 3Di is a direct function of the 3D structure, so two proteins with the same fold have similar 3Di strings even at low sequence identity.

Rendered structure images. Six rendered views show the 3D structure from the faces of a cube — i.e. along ±x, ±y, ±z. Rendering representation is drawn randomly per protein from cartoon (secondary-structure ribbons), sticks (backbone bonds), or molecular surface; coloring is either N→C rainbow (blue at the N-terminus through red at the C-terminus) or one color per chain.

Nearest PDB structures. The Foldseek neighbor list gives the closest experimentally determined structures in the PDB, ranked by structural alignment. TM-score near 1 means near-identical fold; near 0.3 means only rough topology match. This is how one finds what a novel AlphaFold prediction most resembles in the solved-structure universe.

Solvent-accessible surface area. SASA measures how much of the protein is reachable by solvent. It is computed by rolling a water-sized probe over the atomic surface and summing the exposed area (Å²). Per-residue SASA distinguishes core (buried, low SASA) from surface (exposed, high SASA) residues; total SASA is a whole-molecule size measure.